Protein AF-A0A2E5LXS8-F1 (afdb_monomer_lite)

Secondary structure (DSSP, 8-state):
----PPP----------------S------TTSPPPP-EEE-TTS-EEEGGGSTT--------TTTT---

pLDDT: mean 77.66, std 17.92, range [48.81, 97.56]

Foldseek 3Di:
DDDDDDDPDDDDPPPDPPDDPPPDPDPDDDPPDDDDWDWDADPVRDTDIPVNDPPDDDDDDDDPPPVDPD

Radius of gyration: 26.13 Å; chains: 1; bounding box: 55×29×81 Å

Structure (mmCIF, N/CA/C/O backbone):
data_AF-A0A2E5LXS8-F1
#
_entry.id   AF-A0A2E5LXS8-F1
#
loop_
_atom_site.group_PDB
_atom_site.id
_atom_site.type_symbol
_atom_site.label_atom_id
_atom_site.label_alt_id
_atom_site.label_comp_id
_atom_site.label_asym_id
_atom_site.label_entity_id
_atom_site.label_seq_id
_atom_site.pdbx_PDB_ins_code
_atom_site.Cartn_x
_atom_site.Cartn_y
_atom_site.Cartn_z
_atom_site.occupancy
_atom_site.B_iso_or_equiv
_atom_site.auth_seq_id
_atom_site.auth_comp_id
_atom_site.auth_asym_id
_atom_site.auth_atom_id
_atom_site.pdbx_PDB_model_num
ATOM 1 N N . MET A 1 1 ? -41.159 2.477 63.076 1.00 48.81 1 MET A N 1
ATOM 2 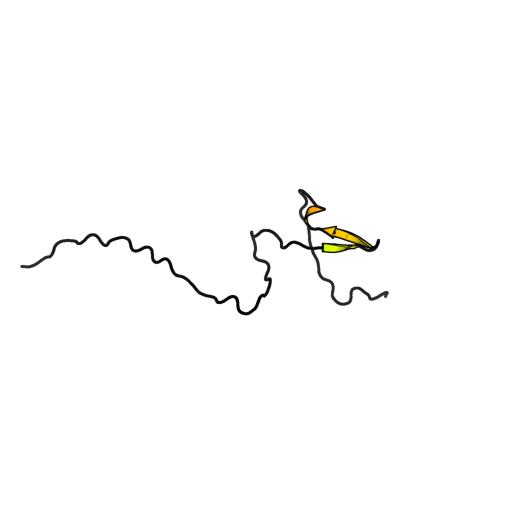C CA . MET A 1 1 ? -41.033 2.289 61.611 1.00 48.81 1 MET A CA 1
ATOM 3 C C . MET A 1 1 ? -39.661 2.800 61.177 1.00 48.81 1 MET A C 1
ATOM 5 O O . MET A 1 1 ? -39.299 3.902 61.560 1.00 48.81 1 MET A O 1
ATOM 9 N N . ARG A 1 2 ? -38.853 1.959 60.512 1.00 49.78 2 ARG A N 1
ATOM 10 C CA . ARG A 1 2 ? -37.456 2.227 60.105 1.00 49.78 2 ARG A CA 1
ATOM 11 C C . ARG A 1 2 ? -37.397 2.718 58.650 1.00 49.78 2 ARG A C 1
ATOM 13 O O . ARG A 1 2 ? -38.094 2.161 57.814 1.00 49.78 2 ARG A O 1
ATOM 20 N N . GLY A 1 3 ? -36.480 3.640 58.350 1.00 52.75 3 GLY A N 1
ATOM 21 C CA . GLY A 1 3 ? -36.017 3.969 56.989 1.00 52.75 3 GLY A CA 1
ATOM 22 C C . GLY A 1 3 ? -34.949 5.074 57.028 1.00 52.75 3 GLY A C 1
ATOM 23 O O . GLY A 1 3 ? -35.289 6.244 56.974 1.00 52.75 3 GLY A O 1
ATOM 24 N N . LYS A 1 4 ? -33.716 4.785 57.474 1.00 59.72 4 LYS A N 1
ATOM 25 C CA . LYS A 1 4 ? -32.520 4.438 56.663 1.00 59.72 4 LYS A CA 1
ATOM 26 C C . LYS A 1 4 ? -32.115 5.564 55.688 1.00 59.72 4 LYS A C 1
ATOM 28 O O . LYS A 1 4 ? -32.717 5.729 54.634 1.00 59.72 4 LYS A O 1
ATOM 33 N N . GLY A 1 5 ? -31.077 6.318 56.070 1.00 57.25 5 GLY A N 1
ATOM 34 C CA . GLY A 1 5 ? -30.484 7.407 55.289 1.00 57.25 5 GLY A CA 1
ATOM 35 C C . GLY A 1 5 ? -29.830 6.941 53.986 1.00 57.25 5 GLY A C 1
ATOM 36 O O . GLY A 1 5 ? -29.323 5.822 53.893 1.00 57.25 5 GLY A O 1
ATOM 37 N N . ARG A 1 6 ? -29.851 7.810 52.969 1.00 61.91 6 ARG A N 1
ATOM 38 C CA . ARG A 1 6 ? -29.166 7.583 51.690 1.00 61.91 6 ARG A CA 1
ATOM 39 C C . ARG A 1 6 ? -27.670 7.804 51.867 1.00 61.91 6 ARG A C 1
ATOM 41 O O . ARG A 1 6 ? -27.230 8.917 52.133 1.00 61.91 6 ARG A O 1
ATOM 48 N N . VAL A 1 7 ? -26.901 6.741 51.676 1.00 66.81 7 VAL A N 1
ATOM 49 C CA . VAL A 1 7 ? -25.457 6.821 51.456 1.00 66.81 7 VAL A CA 1
ATOM 50 C C . VAL A 1 7 ? -25.245 7.292 50.011 1.00 66.81 7 VAL A C 1
ATOM 52 O O . VAL A 1 7 ? -25.803 6.664 49.107 1.00 66.81 7 VAL A O 1
ATOM 55 N N . PRO A 1 8 ? -24.479 8.365 49.738 1.00 57.38 8 PRO A N 1
ATOM 56 C CA . PRO A 1 8 ? -24.075 8.665 48.373 1.00 57.38 8 PRO A CA 1
ATOM 57 C C . PRO A 1 8 ? -23.105 7.572 47.912 1.00 57.38 8 PRO A C 1
ATOM 59 O O . PRO A 1 8 ? -22.024 7.398 48.479 1.00 57.38 8 PRO A O 1
ATOM 62 N N . LEU A 1 9 ? -23.514 6.804 46.901 1.00 60.16 9 LEU A N 1
ATOM 63 C CA . LEU A 1 9 ? -22.655 5.823 46.246 1.00 60.16 9 LEU A CA 1
ATOM 64 C C . LEU A 1 9 ? -21.472 6.574 45.625 1.00 60.16 9 LEU A C 1
ATOM 66 O O . LEU A 1 9 ? -21.619 7.336 44.669 1.00 60.16 9 LEU A O 1
ATOM 70 N N . ARG A 1 10 ? -20.299 6.401 46.238 1.00 61.44 10 ARG A N 1
ATOM 71 C CA . ARG A 1 10 ? -19.021 6.930 45.760 1.00 61.44 10 ARG A CA 1
ATOM 72 C C . ARG A 1 10 ? -18.793 6.413 44.336 1.00 61.44 10 ARG A C 1
ATOM 74 O O . ARG A 1 10 ? -18.944 5.219 44.090 1.00 61.44 10 ARG A O 1
ATOM 81 N N . ARG A 1 11 ? -18.414 7.305 43.413 1.00 56.56 11 ARG A N 1
ATOM 82 C CA . ARG A 1 11 ? -17.940 6.942 42.070 1.00 56.56 11 ARG A CA 1
ATOM 83 C C . ARG A 1 11 ? -16.768 5.966 42.203 1.00 56.56 11 ARG A C 1
ATOM 85 O O . ARG A 1 11 ? -15.691 6.374 42.626 1.00 56.56 11 ARG A O 1
ATOM 92 N N . SER A 1 12 ? -16.957 4.713 41.809 1.00 50.22 12 SER A N 1
ATOM 93 C CA . SER A 1 12 ? -15.854 3.834 41.428 1.00 50.22 12 SER A CA 1
ATOM 94 C C . SER A 1 12 ? -15.775 3.834 39.907 1.00 50.22 12 SER A C 1
ATOM 96 O O . SER A 1 12 ? -16.579 3.186 39.238 1.00 50.22 12 SER A O 1
ATOM 98 N N . ALA A 1 13 ? -14.827 4.592 39.360 1.00 58.22 13 ALA A N 1
ATOM 99 C CA . ALA A 1 13 ? -14.331 4.321 38.022 1.00 58.22 13 ALA A CA 1
ATOM 100 C C . ALA A 1 13 ? -13.786 2.888 38.036 1.00 58.22 13 ALA A C 1
ATOM 102 O O . ALA A 1 13 ? -12.801 2.615 38.720 1.00 58.22 13 ALA A O 1
ATOM 103 N N . ASN A 1 14 ? -14.455 1.967 37.343 1.00 49.59 14 ASN A N 1
ATOM 104 C CA . ASN A 1 14 ? -13.874 0.662 37.070 1.00 49.59 14 ASN A CA 1
ATOM 105 C C . ASN A 1 14 ? -12.944 0.823 35.862 1.00 49.59 14 ASN A C 1
ATOM 107 O O . ASN A 1 14 ? -13.331 0.635 34.712 1.00 49.59 14 ASN A O 1
ATOM 111 N N . LEU A 1 15 ? -11.730 1.285 36.158 1.00 57.66 15 LEU A N 1
ATOM 112 C CA . LEU A 1 15 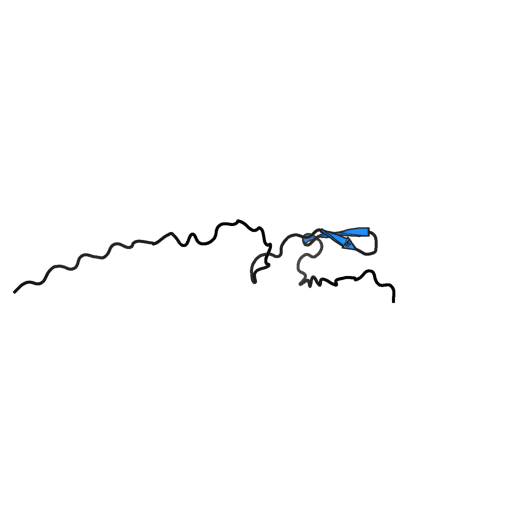? -10.553 1.103 35.324 1.00 57.66 15 LEU A CA 1
ATOM 113 C C . LEU A 1 15 ? -10.177 -0.374 35.439 1.00 57.66 15 LEU A C 1
ATOM 115 O O . LEU A 1 15 ? -9.549 -0.747 36.422 1.00 57.66 15 LEU A O 1
ATOM 119 N N . ASN A 1 16 ? -10.664 -1.195 34.507 1.00 54.78 16 ASN A N 1
ATOM 120 C CA . ASN A 1 16 ? -10.040 -2.435 34.035 1.00 54.78 16 ASN A CA 1
ATOM 121 C C . ASN A 1 16 ? -10.981 -3.141 33.049 1.00 54.78 16 ASN A C 1
ATOM 123 O O . ASN A 1 16 ? -11.845 -3.924 33.432 1.00 54.78 16 ASN A O 1
ATOM 127 N N . SER A 1 17 ? -10.750 -2.926 31.757 1.00 52.84 17 SER A N 1
ATOM 128 C CA . SER A 1 17 ? 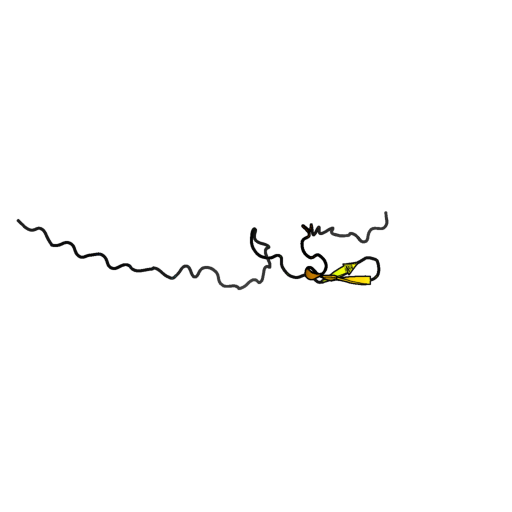-10.953 -3.988 30.767 1.00 52.84 17 SER A CA 1
ATOM 129 C C . SER A 1 17 ? -9.596 -4.330 30.159 1.00 52.84 17 SER A C 1
ATOM 131 O O . SER A 1 17 ? -9.312 -4.085 28.996 1.00 52.84 17 SER A O 1
ATOM 133 N N . GLY A 1 18 ? -8.723 -4.882 31.006 1.00 52.84 18 GLY A N 1
ATOM 134 C CA . GLY A 1 18 ? -7.607 -5.689 30.536 1.00 52.84 18 GLY A CA 1
ATOM 135 C C . GLY A 1 18 ? -8.156 -6.992 29.960 1.00 52.84 18 GLY A C 1
ATOM 136 O O . GLY A 1 18 ? -8.386 -7.945 30.696 1.00 52.84 18 GLY A O 1
ATOM 137 N N . VAL A 1 19 ? -8.403 -6.994 28.656 1.00 54.78 19 VAL A N 1
ATOM 138 C CA . VAL A 1 19 ? -8.636 -8.156 27.790 1.00 54.78 19 VAL A CA 1
ATOM 139 C C . VAL A 1 19 ? -8.120 -7.637 26.442 1.00 54.78 19 VAL A C 1
ATOM 141 O O . VAL A 1 19 ? -8.718 -6.717 25.905 1.00 54.78 19 VAL A O 1
ATOM 144 N N . PHE A 1 20 ? -6.928 -7.958 25.943 1.00 52.88 20 PHE A N 1
ATOM 145 C CA . PHE A 1 20 ? -6.362 -9.265 25.635 1.00 52.88 20 PHE A CA 1
ATOM 146 C C . PHE A 1 20 ? -4.825 -9.199 25.707 1.00 52.88 20 PHE A C 1
ATOM 148 O O . PHE A 1 20 ? -4.225 -8.167 25.436 1.00 52.88 20 PHE A O 1
ATOM 155 N N . SER A 1 21 ? -4.189 -10.310 26.075 1.00 53.81 21 SER A N 1
ATOM 156 C CA . SER A 1 21 ? -2.736 -10.481 26.002 1.00 53.81 21 SER A CA 1
ATOM 157 C C . SER A 1 21 ? -2.284 -10.406 24.540 1.00 53.81 21 SER A C 1
ATOM 159 O O . SER A 1 21 ? -2.706 -11.252 23.753 1.00 53.81 21 SER A O 1
ATOM 161 N N . ASP A 1 22 ? -1.382 -9.479 24.206 1.00 60.97 22 ASP A N 1
ATOM 162 C CA . ASP A 1 22 ? -0.661 -9.383 22.924 1.00 60.97 22 ASP A CA 1
ATOM 163 C C . ASP A 1 22 ? 0.274 -10.588 22.719 1.00 60.97 22 ASP A C 1
ATOM 165 O O . ASP A 1 22 ? 1.500 -10.494 22.750 1.00 60.97 22 ASP A O 1
ATOM 169 N N . LYS A 1 23 ? -0.305 -11.782 22.593 1.00 60.00 23 LYS A N 1
ATOM 170 C CA . LYS A 1 23 ? 0.414 -13.041 22.384 1.00 60.00 23 LYS A CA 1
ATOM 171 C C . LYS A 1 23 ? 0.039 -13.677 21.053 1.00 60.00 23 LYS A C 1
ATOM 173 O O . LYS A 1 23 ? -0.171 -14.877 20.981 1.00 60.00 23 LYS A O 1
ATOM 178 N N . GLU A 1 24 ? -0.040 -12.826 20.034 1.00 52.41 24 GLU A N 1
ATOM 179 C CA . GLU A 1 24 ? 0.040 -13.123 18.604 1.00 52.41 24 GLU A CA 1
ATOM 180 C C . GLU A 1 24 ? 0.099 -11.747 17.909 1.00 52.41 24 GLU A C 1
ATOM 182 O O . GLU A 1 24 ? -0.930 -11.090 17.776 1.00 52.41 24 GLU A O 1
ATOM 187 N N . ASN A 1 25 ? 1.285 -11.244 17.543 1.00 61.22 25 ASN A N 1
ATOM 188 C CA . ASN A 1 25 ? 1.432 -9.948 16.862 1.00 61.22 25 ASN A CA 1
ATOM 189 C C . ASN A 1 25 ? 0.841 -10.022 15.442 1.00 61.22 25 ASN A C 1
ATOM 191 O O . ASN A 1 25 ? 1.562 -10.156 14.454 1.00 61.22 25 ASN A O 1
ATOM 195 N N . ARG A 1 26 ? -0.488 -9.999 15.336 1.00 62.91 26 ARG A N 1
ATOM 196 C CA . ARG A 1 26 ? -1.207 -9.834 14.078 1.00 62.91 26 ARG A CA 1
ATOM 197 C C . ARG A 1 26 ? -1.433 -8.347 13.894 1.00 62.91 26 ARG A C 1
ATOM 199 O O . ARG A 1 26 ? -2.274 -7.767 14.569 1.00 62.91 26 ARG A O 1
ATOM 206 N N . MET A 1 27 ? -0.687 -7.751 12.968 1.00 68.25 27 MET A N 1
ATOM 207 C CA . MET A 1 27 ? -0.915 -6.381 12.506 1.00 68.25 27 MET A CA 1
ATOM 208 C C . MET A 1 27 ? -2.216 -6.339 11.694 1.00 68.25 27 MET A C 1
ATOM 210 O O . MET A 1 27 ? -2.203 -6.318 10.464 1.00 68.25 27 MET A O 1
ATOM 214 N N . ALA A 1 28 ? -3.353 -6.416 12.383 1.00 77.94 28 ALA A N 1
ATOM 215 C CA . ALA A 1 28 ? -4.650 -6.143 11.791 1.00 77.94 28 ALA A CA 1
ATOM 216 C C . ALA A 1 28 ? -4.793 -4.625 11.641 1.00 77.94 28 ALA A C 1
ATOM 218 O O . ALA A 1 28 ? -4.594 -3.885 12.600 1.00 77.94 28 ALA A O 1
ATOM 219 N N . VAL A 1 29 ? -5.121 -4.162 10.436 1.00 86.31 29 VAL A N 1
ATOM 220 C CA . VAL A 1 29 ? -5.408 -2.744 10.193 1.00 86.31 29 VAL A CA 1
ATOM 221 C C . VAL A 1 29 ? -6.797 -2.421 10.742 1.00 86.31 29 VAL A C 1
ATOM 223 O O . VAL A 1 29 ? -7.756 -3.148 10.476 1.00 86.31 29 VAL A O 1
ATOM 226 N N . THR A 1 30 ? -6.911 -1.327 11.486 1.00 89.19 30 THR A N 1
ATOM 227 C CA . THR A 1 30 ? -8.159 -0.832 12.078 1.00 89.19 30 THR A CA 1
ATOM 228 C C . THR A 1 30 ? -8.574 0.486 11.420 1.00 89.19 30 THR A C 1
ATOM 230 O O . THR A 1 30 ? -7.754 1.298 10.994 1.00 89.19 30 THR A O 1
ATOM 233 N N . ILE A 1 31 ? -9.884 0.699 11.277 1.00 92.19 31 ILE A N 1
ATOM 234 C CA . ILE A 1 31 ? -10.418 1.907 10.635 1.00 92.19 31 ILE A CA 1
ATOM 235 C C . ILE A 1 31 ? -10.227 3.108 11.565 1.00 92.19 31 ILE A C 1
ATOM 237 O O . ILE A 1 31 ? -10.596 3.051 12.735 1.00 92.19 31 ILE A O 1
ATOM 241 N N . GLY A 1 32 ? -9.725 4.216 11.016 1.00 92.19 32 GLY A N 1
ATOM 242 C CA . GLY A 1 32 ? -9.546 5.479 11.739 1.00 92.19 32 GLY A CA 1
ATOM 243 C C . GLY A 1 32 ? -8.213 5.599 12.478 1.00 92.19 32 GLY A C 1
ATOM 244 O O . GLY A 1 32 ? -7.866 6.698 12.905 1.00 92.19 32 GLY A O 1
ATOM 245 N N . GLU A 1 33 ? -7.447 4.513 12.583 1.00 92.38 33 GLU A N 1
ATOM 246 C CA . GLU A 1 33 ? -6.062 4.572 13.041 1.00 92.38 33 GLU A CA 1
ATOM 247 C C . GLU A 1 33 ? -5.120 4.966 11.893 1.00 92.38 33 GLU A C 1
ATOM 249 O O . GLU A 1 33 ? -5.428 4.725 10.718 1.00 92.38 33 GLU A O 1
ATOM 254 N N . PRO A 1 34 ? -3.971 5.593 12.204 1.00 90.81 34 PRO A N 1
ATOM 255 C CA . PRO A 1 34 ? -2.940 5.854 11.211 1.00 90.81 34 PRO A CA 1
ATOM 256 C C . PRO A 1 34 ? -2.540 4.569 10.480 1.00 90.81 34 PRO A C 1
ATOM 258 O O . PRO A 1 34 ? -2.365 3.518 11.098 1.00 90.81 34 PRO A O 1
ATOM 261 N N . ALA A 1 35 ? -2.367 4.661 9.160 1.00 91.81 35 ALA A N 1
ATOM 262 C CA . ALA A 1 35 ? -1.898 3.528 8.376 1.00 91.81 35 ALA A CA 1
ATOM 263 C C . ALA A 1 35 ? -0.511 3.073 8.876 1.00 91.81 35 ALA A C 1
ATOM 265 O O . ALA A 1 35 ? 0.342 3.922 9.150 1.00 91.81 35 ALA A O 1
ATOM 266 N N . PRO A 1 36 ? -0.252 1.756 8.969 1.00 91.19 36 PRO A N 1
ATOM 267 C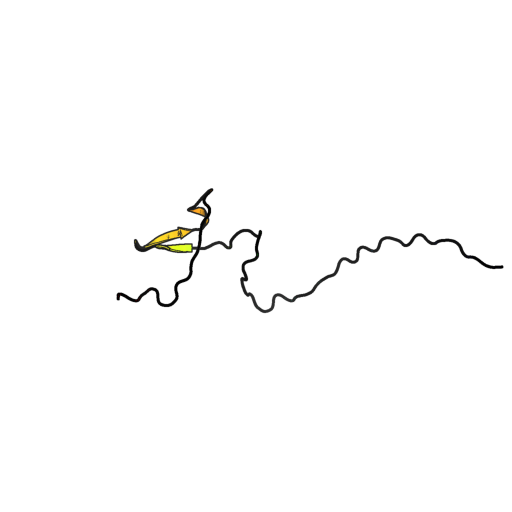 CA . PRO A 1 36 ? 1.081 1.257 9.274 1.00 91.19 36 PRO A CA 1
ATOM 268 C C . PRO A 1 36 ? 2.105 1.755 8.251 1.00 91.19 36 PRO A C 1
ATOM 270 O O . PRO A 1 36 ? 1.822 1.809 7.051 1.00 91.19 36 PRO A O 1
ATOM 273 N N . ALA A 1 37 ? 3.311 2.076 8.720 1.00 93.06 37 ALA A N 1
ATOM 274 C CA . ALA A 1 37 ? 4.412 2.421 7.833 1.00 93.06 37 ALA A CA 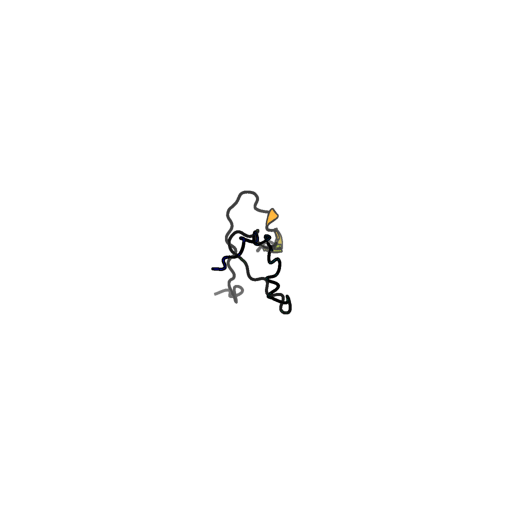1
ATOM 275 C C . ALA A 1 37 ? 4.732 1.249 6.892 1.00 93.06 37 ALA A C 1
ATOM 277 O O . ALA A 1 37 ? 4.723 0.084 7.299 1.00 93.06 37 ALA A O 1
ATOM 278 N N . PHE A 1 38 ? 5.050 1.566 5.639 1.00 93.06 38 PHE A N 1
ATOM 279 C CA . PHE A 1 38 ? 5.556 0.603 4.670 1.00 93.06 38 PHE A CA 1
ATOM 280 C C . PHE A 1 38 ? 6.766 1.170 3.940 1.00 93.06 38 PHE A C 1
ATOM 282 O O . PHE A 1 38 ? 6.890 2.384 3.769 1.00 93.06 38 PHE A O 1
ATOM 289 N N . THR A 1 39 ? 7.586 0.248 3.454 1.00 96.69 39 THR A N 1
ATOM 290 C CA . THR A 1 39 ? 8.670 0.494 2.512 1.00 96.69 39 THR A CA 1
ATOM 291 C C . THR A 1 39 ? 8.587 -0.589 1.443 1.00 96.69 39 THR A C 1
ATOM 293 O O . THR A 1 39 ? 8.642 -1.776 1.766 1.00 96.69 39 THR A O 1
ATOM 296 N N . LEU A 1 40 ? 8.397 -0.202 0.183 1.00 94.56 40 LEU A N 1
ATOM 297 C CA . LEU A 1 40 ? 8.230 -1.114 -0.952 1.00 94.56 40 LEU A CA 1
ATOM 298 C C . LEU A 1 40 ? 9.145 -0.700 -2.105 1.00 94.56 40 LEU A C 1
ATOM 300 O O . LEU A 1 40 ? 9.407 0.484 -2.298 1.00 94.56 40 LEU A O 1
ATOM 304 N N . MET A 1 41 ? 9.595 -1.675 -2.896 1.00 95.31 41 MET A N 1
ATOM 305 C CA . MET A 1 41 ? 10.279 -1.405 -4.163 1.00 95.31 41 MET A CA 1
ATOM 306 C C . MET A 1 41 ? 9.279 -1.223 -5.294 1.00 95.31 41 MET A C 1
ATOM 308 O O . MET A 1 41 ? 8.383 -2.052 -5.473 1.00 95.31 41 MET A O 1
ATOM 312 N N . ASN A 1 42 ? 9.477 -0.183 -6.099 1.00 93.12 42 ASN A N 1
ATOM 313 C CA . ASN A 1 42 ? 8.778 -0.040 -7.371 1.00 93.12 42 ASN A CA 1
ATOM 314 C C . ASN A 1 42 ? 9.485 -0.824 -8.502 1.00 93.12 42 ASN A C 1
ATOM 316 O O . ASN A 1 42 ? 10.475 -1.530 -8.293 1.00 93.12 42 ASN A O 1
ATOM 320 N N . ARG A 1 43 ? 8.963 -0.708 -9.730 1.00 90.56 43 ARG A N 1
ATOM 321 C CA . ARG A 1 43 ? 9.504 -1.399 -10.917 1.00 90.56 43 ARG A CA 1
ATOM 322 C C . ARG A 1 43 ? 10.906 -0.926 -11.305 1.00 90.56 43 ARG A C 1
ATOM 324 O O . ARG A 1 43 ? 11.671 -1.714 -11.858 1.00 90.56 43 ARG A O 1
ATOM 331 N N . ASP A 1 44 ? 11.235 0.317 -10.981 1.00 95.62 44 ASP A N 1
ATOM 332 C CA . ASP A 1 44 ? 12.523 0.951 -11.260 1.00 95.62 44 ASP A CA 1
ATOM 333 C C . ASP A 1 44 ? 13.562 0.676 -10.157 1.00 95.62 44 ASP A C 1
ATOM 335 O O . ASP A 1 44 ? 14.710 1.109 -10.256 1.00 95.62 44 ASP A O 1
ATOM 339 N N . ARG A 1 45 ? 13.196 -0.146 -9.156 1.00 94.50 45 ARG A N 1
ATOM 340 C CA . ARG A 1 45 ? 13.989 -0.471 -7.956 1.00 94.50 45 ARG A CA 1
ATOM 341 C C . ARG A 1 45 ? 14.251 0.743 -7.067 1.00 94.50 45 ARG A C 1
ATOM 343 O O . ARG A 1 45 ? 15.293 0.830 -6.421 1.00 94.50 45 ARG A O 1
ATOM 350 N N . GLU A 1 46 ? 13.299 1.662 -7.035 1.00 97.38 46 GLU A N 1
ATOM 351 C CA . GLU A 1 46 ? 13.304 2.789 -6.116 1.00 97.38 46 GLU A CA 1
ATOM 352 C C . GLU A 1 46 ? 12.488 2.465 -4.868 1.00 97.38 46 GLU A C 1
ATOM 354 O O . GLU A 1 46 ? 11.481 1.746 -4.916 1.00 97.38 46 GLU A O 1
ATOM 359 N N . GLU A 1 47 ? 12.927 3.037 -3.751 1.00 97.56 47 GLU A N 1
ATOM 360 C CA . GLU A 1 47 ? 12.249 2.927 -2.470 1.00 97.56 47 GLU A CA 1
ATOM 361 C C . GLU A 1 47 ? 11.068 3.881 -2.379 1.00 97.56 47 GLU A C 1
ATOM 363 O O . GLU A 1 47 ? 11.230 5.094 -2.472 1.00 97.56 47 GLU A O 1
ATOM 368 N N . LEU A 1 48 ? 9.879 3.319 -2.163 1.00 96.06 48 LEU A N 1
ATOM 369 C CA . LEU A 1 48 ? 8.668 4.069 -1.870 1.00 96.06 48 LEU A CA 1
ATOM 370 C C . LEU A 1 48 ? 8.231 3.802 -0.434 1.00 96.06 48 LEU A C 1
ATOM 372 O O . LEU A 1 48 ? 8.052 2.652 -0.025 1.00 96.06 48 LEU A O 1
ATOM 376 N N . THR A 1 49 ? 8.004 4.881 0.307 1.00 97.44 49 THR A N 1
ATOM 377 C CA . THR A 1 49 ? 7.486 4.853 1.678 1.00 97.44 49 THR A CA 1
ATOM 378 C C . THR A 1 49 ? 6.093 5.469 1.749 1.00 97.44 49 THR A C 1
ATOM 380 O O . THR A 1 49 ? 5.686 6.197 0.843 1.00 97.44 49 THR A O 1
ATOM 383 N N . LEU A 1 50 ? 5.365 5.233 2.843 1.00 95.56 50 LEU A N 1
ATOM 384 C CA . LEU A 1 50 ? 4.101 5.938 3.101 1.00 95.56 50 LEU A CA 1
ATOM 385 C C . LEU A 1 50 ? 4.286 7.468 3.050 1.00 95.56 50 LEU A C 1
ATOM 387 O O . LEU A 1 50 ? 3.510 8.170 2.403 1.00 95.56 50 LEU A O 1
ATOM 391 N N . ASP A 1 51 ? 5.363 7.965 3.659 1.00 95.94 51 ASP A N 1
ATOM 392 C CA . ASP A 1 51 ? 5.684 9.396 3.736 1.00 95.94 51 ASP A CA 1
ATOM 393 C C . ASP A 1 51 ? 6.023 10.025 2.375 1.00 95.94 51 ASP A C 1
ATOM 395 O O . ASP A 1 51 ? 6.041 11.248 2.240 1.00 95.94 51 ASP A O 1
ATOM 399 N N . SER A 1 52 ? 6.240 9.207 1.340 1.00 95.88 52 SER A N 1
ATOM 400 C CA . SER A 1 52 ? 6.461 9.678 -0.032 1.00 95.88 52 SER A CA 1
ATOM 401 C C . SER A 1 52 ? 5.197 10.281 -0.672 1.00 95.88 52 SER A C 1
ATOM 403 O O . SER A 1 52 ? 5.290 10.916 -1.722 1.00 95.88 52 SER A O 1
ATOM 405 N N . PHE A 1 53 ? 4.016 10.118 -0.056 1.00 95.62 53 PHE A N 1
ATOM 406 C CA . PHE A 1 53 ? 2.718 10.543 -0.603 1.00 95.62 53 PHE A CA 1
ATOM 407 C C . PHE A 1 53 ? 1.968 11.539 0.310 1.00 95.62 53 PHE A C 1
ATOM 409 O O . 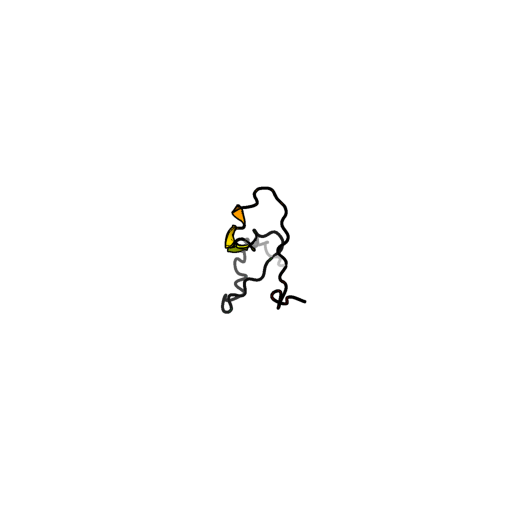PHE A 1 53 ? 0.843 11.268 0.742 1.00 95.62 53 PHE A O 1
ATOM 416 N N . PRO A 1 54 ? 2.537 12.721 0.615 1.00 95.12 54 PRO A N 1
ATOM 417 C CA . PRO A 1 54 ? 1.914 13.670 1.532 1.00 95.12 54 PRO A CA 1
ATOM 418 C C . PRO A 1 54 ? 0.607 14.239 0.966 1.00 95.12 54 PRO A C 1
ATOM 420 O O . PRO A 1 54 ? 0.537 14.652 -0.192 1.00 95.12 54 PRO A O 1
ATOM 423 N N . GLY A 1 55 ? -0.436 14.278 1.800 1.00 95.50 55 GLY A N 1
ATOM 424 C CA . GLY A 1 55 ? -1.737 14.865 1.454 1.00 95.50 55 GLY A CA 1
ATOM 425 C C . GLY A 1 55 ? -2.551 14.084 0.417 1.00 95.50 55 GLY A C 1
ATOM 426 O O . GLY A 1 55 ? -3.572 14.588 -0.045 1.00 95.50 55 GLY A O 1
ATOM 427 N N . GLN A 1 56 ? -2.124 12.874 0.047 1.00 96.50 56 GLN A N 1
ATOM 428 C CA . GLN A 1 56 ? -2.806 12.034 -0.935 1.00 96.50 56 GLN A CA 1
ATOM 429 C C . GLN A 1 56 ? -3.562 10.891 -0.255 1.00 96.50 56 GLN A C 1
ATOM 431 O O . GLN A 1 56 ? -3.072 10.262 0.680 1.00 96.50 56 GLN A O 1
ATOM 436 N N . HIS A 1 57 ? -4.756 10.586 -0.764 1.00 95.56 57 HIS A N 1
ATOM 437 C CA . HIS A 1 57 ? -5.435 9.337 -0.436 1.00 95.56 57 HIS A CA 1
ATOM 438 C C . HIS A 1 57 ? -4.833 8.215 -1.278 1.00 95.56 57 HIS A C 1
ATOM 440 O O . HIS A 1 57 ? -4.860 8.278 -2.506 1.00 95.56 57 HIS A O 1
ATOM 446 N N . ILE A 1 58 ? -4.305 7.189 -0.617 1.00 94.75 58 ILE A N 1
ATOM 447 C CA . ILE A 1 58 ? -3.638 6.065 -1.274 1.00 94.75 58 ILE A CA 1
ATOM 448 C C . ILE A 1 58 ? -4.432 4.771 -1.096 1.00 94.75 58 ILE A C 1
ATOM 450 O O . ILE A 1 58 ? -5.133 4.579 -0.102 1.00 94.75 58 ILE A O 1
ATOM 454 N N . ILE A 1 59 ? -4.289 3.864 -2.060 1.00 94.81 59 ILE A N 1
ATOM 455 C CA . ILE A 1 59 ? -4.823 2.503 -2.003 1.00 94.81 59 ILE A CA 1
ATOM 456 C C . ILE A 1 59 ? -3.638 1.548 -2.125 1.00 94.81 59 ILE A C 1
ATOM 458 O O . ILE A 1 59 ? -2.933 1.568 -3.132 1.00 94.81 59 ILE A O 1
ATOM 462 N N . LEU A 1 60 ? -3.436 0.699 -1.117 1.00 93.25 60 LEU A N 1
ATOM 463 C CA . LEU A 1 60 ? -2.437 -0.367 -1.152 1.00 93.25 60 LEU A CA 1
ATOM 464 C C . LEU A 1 60 ? -3.134 -1.705 -1.428 1.00 93.25 60 LEU A C 1
ATOM 466 O O . LEU A 1 60 ? -3.851 -2.224 -0.575 1.00 93.25 60 LEU A O 1
ATOM 470 N N . ALA A 1 61 ? -2.942 -2.249 -2.630 1.00 93.06 61 ALA A N 1
ATOM 471 C CA . ALA A 1 61 ? -3.553 -3.502 -3.069 1.00 93.06 61 ALA A CA 1
ATOM 472 C C . ALA A 1 61 ? -2.507 -4.623 -3.171 1.00 93.06 61 ALA A C 1
ATOM 474 O O . ALA A 1 61 ? -1.467 -4.459 -3.808 1.00 93.06 61 ALA A O 1
ATOM 475 N N . PHE A 1 62 ? -2.799 -5.776 -2.566 1.00 90.56 62 PHE A N 1
ATOM 476 C CA . PHE A 1 62 ? -1.928 -6.952 -2.581 1.00 90.56 62 PHE A CA 1
ATOM 477 C C . PHE A 1 62 ? -2.397 -7.940 -3.651 1.00 90.56 62 PHE A C 1
ATOM 479 O O . PHE A 1 62 ? -3.511 -8.453 -3.576 1.00 90.56 62 PHE A O 1
ATOM 486 N N . TYR A 1 63 ? -1.529 -8.233 -4.621 1.00 90.25 63 TYR A N 1
ATOM 487 C CA . TYR A 1 63 ? -1.786 -9.192 -5.697 1.00 90.25 63 TYR A CA 1
ATOM 488 C C . TYR A 1 63 ? -0.863 -10.411 -5.532 1.00 90.25 63 TYR A C 1
ATOM 490 O O . TYR A 1 63 ? 0.318 -10.341 -5.889 1.00 90.25 63 TYR A O 1
ATOM 498 N N . PRO A 1 64 ? -1.347 -11.535 -4.970 1.00 89.44 64 PRO A N 1
ATOM 499 C CA . PRO A 1 64 ? -0.567 -12.765 -4.901 1.00 89.44 64 PRO A CA 1
ATOM 500 C C . PRO A 1 64 ? -0.170 -13.226 -6.305 1.00 89.44 64 PRO A C 1
ATOM 502 O O . PRO A 1 64 ? -0.971 -13.150 -7.231 1.00 89.44 64 PRO A O 1
ATOM 505 N N . LEU A 1 65 ? 1.058 -13.728 -6.460 1.00 86.31 65 LEU A N 1
ATOM 506 C CA . LEU A 1 65 ? 1.578 -14.225 -7.742 1.00 86.31 65 LEU A CA 1
ATOM 507 C C . LEU A 1 65 ? 1.627 -13.166 -8.869 1.00 86.31 65 LEU A C 1
ATOM 509 O O . LEU A 1 65 ? 1.580 -13.513 -10.049 1.00 86.31 65 LEU A O 1
ATOM 513 N N . ALA A 1 66 ? 1.816 -11.883 -8.534 1.00 82.19 66 ALA A N 1
ATOM 514 C CA . ALA A 1 66 ? 1.976 -10.780 -9.498 1.00 82.19 66 ALA A CA 1
ATOM 515 C C . ALA A 1 66 ? 3.252 -10.840 -10.376 1.00 82.19 66 ALA A C 1
ATOM 517 O O . ALA A 1 66 ? 3.571 -9.887 -11.081 1.00 82.19 66 ALA A O 1
ATOM 518 N N . PHE A 1 67 ? 3.980 -11.958 -10.350 1.00 76.38 67 PHE A N 1
ATOM 519 C CA . PHE A 1 67 ? 5.180 -12.220 -11.153 1.00 76.38 67 PHE A CA 1
ATOM 520 C C . PHE A 1 67 ? 4.881 -13.048 -12.412 1.00 76.38 67 PHE A C 1
ATOM 522 O O . PHE A 1 67 ? 5.793 -13.599 -13.024 1.00 76.38 67 PHE A O 1
ATOM 529 N N . THR A 1 68 ? 3.608 -13.188 -12.785 1.00 80.00 68 THR A N 1
ATOM 530 C CA . THR A 1 68 ? 3.214 -13.885 -14.011 1.00 80.00 68 THR A CA 1
ATOM 531 C C . THR A 1 68 ? 3.335 -12.930 -15.201 1.00 80.00 68 THR A C 1
ATOM 533 O O . THR A 1 68 ? 2.734 -11.860 -15.227 1.00 80.00 68 THR A O 1
ATOM 536 N N . GLY A 1 69 ? 4.171 -13.292 -16.174 1.00 68.19 69 GLY A N 1
ATOM 537 C CA . GLY A 1 69 ? 4.291 -12.594 -17.456 1.00 68.19 69 GLY A CA 1
ATOM 538 C C . GLY A 1 69 ? 3.451 -13.317 -18.494 1.00 68.19 69 GLY A C 1
ATOM 539 O O . GLY A 1 69 ? 4.018 -14.089 -19.260 1.00 68.19 69 GLY A O 1
ATOM 540 N N . GLY A 1 70 ? 2.125 -13.165 -18.408 1.00 56.62 70 GLY A N 1
ATOM 541 C CA . GLY A 1 70 ? 1.177 -13.808 -19.328 1.00 56.62 70 GLY A CA 1
ATOM 542 C C . GLY A 1 70 ? 1.517 -13.609 -20.800 1.00 56.62 70 GLY A C 1
ATOM 543 O O . GLY A 1 70 ? 2.160 -12.586 -21.128 1.00 56.62 70 GLY A O 1
#

Sequence (70 aa):
MRGKGRVPLRRSANLNSGVFSDKENRMAVTIGEPAPAFTLMNRDREELTLDSFPGQHIILAFYPLAFTGG